Protein AF-A0A1V6ES08-F1 (afdb_monomer)

Sequence (74 aa):
MKNVDELRGQLAEVFAQLRAGTIKPGEAAELANLAGKMIGSAKVQVEYYALRKEAPTIAFLQAECLTPPQQVMK

Mean predicted aligned error: 6.31 Å

Radius of gyration: 16.88 Å; Cα contacts (8 Å, |Δi|>4): 41; chains: 1; bounding box: 34×17×55 Å

Structure (mmCIF, N/CA/C/O backbone):
data_AF-A0A1V6ES08-F1
#
_entry.id   AF-A0A1V6ES08-F1
#
loop_
_atom_site.group_PDB
_atom_site.id
_atom_site.type_symbol
_atom_site.label_atom_id
_atom_site.label_alt_id
_atom_site.label_comp_id
_atom_site.label_asym_id
_atom_site.label_entity_id
_atom_site.label_seq_id
_atom_site.pdbx_PDB_ins_code
_atom_site.Cartn_x
_atom_site.Cartn_y
_atom_site.Cartn_z
_atom_site.occupancy
_atom_site.B_iso_or_equiv
_atom_site.auth_seq_id
_atom_site.auth_comp_id
_atom_site.auth_asym_id
_atom_site.auth_atom_id
_atom_site.pdbx_PDB_model_num
ATOM 1 N N . MET A 1 1 ? 0.940 -11.476 1.840 1.00 72.94 1 MET A N 1
ATOM 2 C CA . MET A 1 1 ? 1.069 -10.245 1.050 1.00 72.94 1 MET A CA 1
ATOM 3 C C . MET A 1 1 ? 2.061 -10.484 -0.068 1.00 72.94 1 MET A C 1
ATOM 5 O O . MET A 1 1 ? 3.256 -10.562 0.191 1.00 72.94 1 MET A O 1
ATOM 9 N N . LYS A 1 2 ? 1.550 -10.682 -1.282 1.00 85.25 2 LYS A N 1
ATOM 10 C CA . LYS A 1 2 ? 2.344 -11.006 -2.474 1.00 85.25 2 LYS A CA 1
ATOM 11 C C . LYS A 1 2 ? 2.488 -9.823 -3.434 1.00 85.25 2 LYS A C 1
ATOM 13 O O . LYS A 1 2 ? 3.532 -9.685 -4.062 1.00 85.25 2 LYS A O 1
ATOM 18 N N . ASN A 1 3 ? 1.471 -8.968 -3.528 1.00 93.19 3 ASN A N 1
ATOM 19 C CA . ASN A 1 3 ? 1.431 -7.837 -4.454 1.00 93.19 3 ASN A CA 1
ATOM 20 C C . ASN A 1 3 ? 0.614 -6.656 -3.894 1.00 93.19 3 ASN A C 1
ATOM 22 O O . ASN A 1 3 ? 0.116 -6.685 -2.763 1.00 93.19 3 ASN A O 1
ATOM 26 N N . VAL A 1 4 ? 0.504 -5.606 -4.702 1.00 93.62 4 VAL A N 1
ATOM 27 C CA . VAL A 1 4 ? -0.169 -4.354 -4.367 1.00 93.62 4 VAL A CA 1
ATOM 28 C C . VAL A 1 4 ? -1.678 -4.524 -4.156 1.00 93.62 4 VAL A C 1
ATOM 30 O O . VAL A 1 4 ? -2.251 -3.785 -3.360 1.00 93.62 4 VAL A O 1
ATOM 33 N N . ASP A 1 5 ? -2.322 -5.503 -4.792 1.00 93.88 5 ASP A N 1
ATOM 34 C CA . ASP A 1 5 ? -3.753 -5.763 -4.590 1.00 93.88 5 ASP A CA 1
ATOM 35 C C . ASP A 1 5 ? -4.023 -6.373 -3.216 1.00 93.88 5 ASP A C 1
ATOM 37 O O . ASP A 1 5 ? -4.893 -5.886 -2.493 1.00 93.88 5 ASP A O 1
ATOM 41 N N . GLU A 1 6 ? -3.215 -7.350 -2.791 1.00 93.88 6 GLU A N 1
ATOM 42 C CA . GLU A 1 6 ? -3.293 -7.871 -1.422 1.00 93.88 6 GLU A CA 1
ATOM 43 C C . GLU A 1 6 ? -3.026 -6.765 -0.384 1.00 93.88 6 GLU A C 1
ATOM 45 O O . GLU A 1 6 ? -3.720 -6.696 0.630 1.00 93.88 6 GLU A O 1
ATOM 50 N N . LEU A 1 7 ? -2.062 -5.866 -0.635 1.00 95.56 7 LEU A N 1
ATOM 51 C CA . LEU A 1 7 ? -1.783 -4.730 0.256 1.00 95.56 7 LEU A CA 1
ATOM 52 C C . LEU A 1 7 ? -2.976 -3.768 0.358 1.00 95.56 7 LEU A C 1
ATOM 54 O O . LEU A 1 7 ? -3.337 -3.345 1.456 1.00 95.56 7 LEU A O 1
ATOM 58 N N . ARG A 1 8 ? -3.610 -3.432 -0.772 1.00 94.50 8 ARG A N 1
ATOM 59 C CA . ARG A 1 8 ? -4.813 -2.583 -0.795 1.00 94.50 8 ARG A CA 1
ATOM 60 C C . ARG A 1 8 ? -5.982 -3.244 -0.075 1.00 94.50 8 ARG A C 1
ATOM 62 O O . ARG A 1 8 ? -6.679 -2.559 0.667 1.00 94.50 8 ARG A O 1
ATOM 69 N N . GLY A 1 9 ? -6.170 -4.551 -0.257 1.00 95.38 9 GLY A N 1
ATOM 70 C CA . GLY A 1 9 ? -7.188 -5.322 0.456 1.00 95.38 9 GLY A CA 1
ATOM 71 C C . GLY A 1 9 ? -7.010 -5.238 1.973 1.00 95.38 9 GLY A C 1
ATOM 72 O O . GLY A 1 9 ? -7.956 -4.912 2.685 1.00 95.38 9 GLY A O 1
ATOM 73 N N . GLN A 1 10 ? -5.780 -5.417 2.463 1.00 95.62 10 GLN A N 1
ATOM 74 C CA . GLN A 1 10 ? -5.480 -5.278 3.892 1.00 95.62 10 GLN A CA 1
ATOM 75 C C . GLN A 1 10 ? -5.709 -3.849 4.404 1.00 95.62 10 GLN A C 1
ATOM 77 O O . GLN A 1 10 ? -6.288 -3.665 5.470 1.00 95.62 10 GLN A O 1
ATOM 82 N N . LEU A 1 11 ? -5.319 -2.820 3.645 1.00 97.00 11 LEU A N 1
ATOM 83 C CA . LEU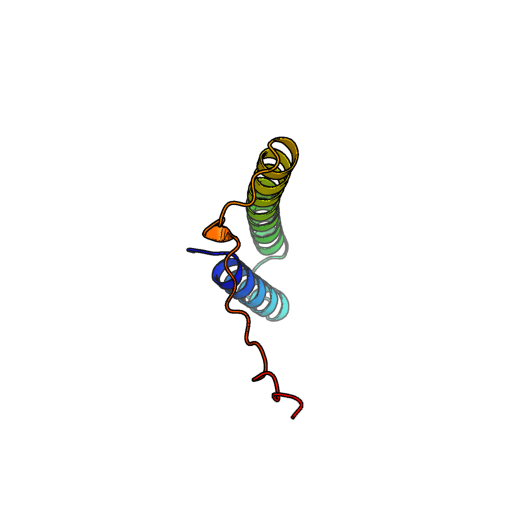 A 1 11 ? -5.597 -1.429 4.025 1.00 97.00 11 LEU A CA 1
ATOM 84 C C . LEU A 1 11 ? -7.099 -1.108 4.053 1.00 97.00 11 LEU A C 1
ATOM 86 O O . LEU A 1 11 ? -7.544 -0.351 4.916 1.00 97.00 11 LEU A O 1
ATOM 90 N N . ALA A 1 12 ? -7.883 -1.680 3.139 1.00 97.50 12 ALA A N 1
ATOM 91 C CA . ALA A 1 12 ? -9.335 -1.536 3.145 1.00 97.50 12 ALA A CA 1
ATOM 92 C C . ALA A 1 12 ? -9.958 -2.171 4.399 1.00 97.50 12 ALA A C 1
ATOM 94 O O . ALA A 1 12 ? -10.866 -1.593 4.999 1.00 97.50 12 ALA A O 1
ATOM 95 N N . GLU A 1 13 ? -9.434 -3.316 4.840 1.00 97.75 13 GLU A N 1
ATOM 96 C CA . GLU A 1 13 ? -9.850 -3.952 6.090 1.00 97.75 13 GLU A CA 1
ATOM 97 C C . GLU A 1 13 ? -9.490 -3.098 7.316 1.00 97.75 13 GLU A C 1
ATOM 99 O O . GLU A 1 13 ? -10.349 -2.852 8.163 1.00 97.75 13 GLU A O 1
ATOM 104 N N . VAL A 1 14 ? -8.269 -2.555 7.379 1.00 97.62 14 VAL A N 1
ATOM 105 C CA . VAL A 1 14 ? -7.845 -1.620 8.441 1.00 97.62 14 VAL A CA 1
ATOM 106 C C . VAL A 1 14 ? -8.764 -0.399 8.498 1.00 97.62 14 VAL A C 1
ATOM 108 O O . VAL A 1 14 ? -9.176 0.017 9.581 1.00 97.62 14 VAL A O 1
ATOM 111 N N . PHE A 1 15 ? -9.142 0.161 7.347 1.00 97.88 15 PHE A N 1
ATOM 112 C CA . PHE A 1 15 ? -10.101 1.264 7.284 1.00 97.88 15 PHE A CA 1
ATOM 113 C C . PHE A 1 15 ? -11.470 0.871 7.858 1.00 97.88 15 PHE A C 1
ATOM 115 O O . PHE A 1 15 ? -12.051 1.626 8.642 1.00 97.88 15 PHE A O 1
ATOM 122 N N . ALA A 1 16 ? -11.982 -0.312 7.504 1.00 98.38 16 ALA A N 1
ATOM 123 C CA . ALA A 1 16 ? -13.251 -0.811 8.026 1.00 98.38 16 ALA A CA 1
ATOM 124 C C . ALA A 1 16 ? -13.204 -1.001 9.552 1.00 98.38 16 ALA A C 1
ATOM 126 O O . ALA A 1 16 ? -14.117 -0.558 10.249 1.00 98.38 16 ALA A O 1
ATOM 127 N N . GLN A 1 17 ? -12.121 -1.582 10.072 1.00 97.94 17 GLN A N 1
ATOM 128 C CA . GLN A 1 17 ? -11.899 -1.778 11.506 1.00 97.94 17 GLN A CA 1
ATOM 129 C C . GLN A 1 17 ? -11.776 -0.447 12.263 1.00 97.94 17 GLN A C 1
ATOM 131 O O . GLN A 1 17 ? -12.383 -0.267 13.319 1.00 97.94 17 GLN A O 1
ATOM 136 N N . LEU A 1 18 ? -11.046 0.525 11.706 1.00 98.06 18 LEU A N 1
ATOM 137 C CA . LEU A 1 18 ? -10.926 1.858 12.296 1.00 98.06 18 LEU A CA 1
ATOM 138 C C . LEU A 1 18 ? -12.292 2.551 12.364 1.00 98.06 18 LEU A C 1
ATOM 140 O O . LEU A 1 18 ? -12.651 3.115 13.396 1.00 98.06 18 LEU A O 1
ATOM 144 N N . ARG A 1 19 ? -13.082 2.470 11.288 1.00 97.69 19 ARG A N 1
ATOM 145 C CA . ARG A 1 19 ? -14.439 3.031 11.238 1.00 97.69 19 ARG A CA 1
ATOM 146 C C . ARG A 1 19 ? -15.387 2.348 12.227 1.00 97.69 19 ARG A C 1
ATOM 148 O O . ARG A 1 19 ? -16.253 3.015 12.784 1.00 97.69 19 ARG A O 1
ATOM 155 N N . ALA A 1 20 ? -15.230 1.044 12.437 1.00 98.00 20 ALA A N 1
ATOM 156 C CA . ALA A 1 20 ? -15.995 0.279 13.418 1.00 98.00 20 ALA A CA 1
ATOM 157 C C . ALA A 1 20 ? -15.542 0.526 14.871 1.00 98.00 20 ALA A C 1
ATOM 159 O O . ALA A 1 20 ? -16.211 0.076 15.798 1.00 98.00 20 ALA A O 1
ATOM 160 N N . GLY A 1 21 ? -14.421 1.225 15.082 1.00 97.50 21 GLY A N 1
ATOM 161 C CA . GLY A 1 21 ? -13.843 1.454 16.406 1.00 97.50 21 GLY A CA 1
ATOM 162 C C . GLY A 1 21 ? -13.193 0.209 17.018 1.00 97.50 21 GLY A C 1
ATOM 163 O O . GLY A 1 21 ? -12.971 0.177 18.226 1.00 97.50 21 GLY A O 1
ATOM 164 N N . THR A 1 22 ? -12.896 -0.818 16.215 1.00 97.81 22 THR A N 1
ATOM 165 C CA . THR A 1 22 ? -12.296 -2.075 16.695 1.00 97.81 22 THR A CA 1
ATOM 166 C C . THR A 1 22 ? -10.776 -2.001 16.826 1.00 97.81 22 THR A C 1
ATOM 168 O O . THR A 1 22 ? -10.192 -2.830 17.517 1.00 97.81 22 THR A O 1
ATOM 171 N N . ILE A 1 23 ? -10.138 -1.012 16.191 1.00 97.44 23 ILE A N 1
ATOM 172 C CA . ILE A 1 23 ? -8.707 -0.705 16.334 1.00 97.44 23 ILE A CA 1
ATOM 173 C C . ILE A 1 23 ? -8.504 0.772 16.661 1.00 97.44 23 ILE A C 1
ATOM 175 O O . ILE A 1 23 ? -9.356 1.617 16.367 1.00 97.44 23 ILE A O 1
ATOM 179 N N . LYS A 1 24 ? -7.356 1.105 17.251 1.00 98.12 24 LYS A N 1
ATOM 180 C CA . LYS A 1 24 ? -7.035 2.491 17.605 1.00 98.12 24 LYS A CA 1
ATOM 181 C C . LYS A 1 24 ? -6.528 3.267 16.384 1.00 98.12 24 LYS A C 1
ATOM 183 O O . LYS A 1 24 ? -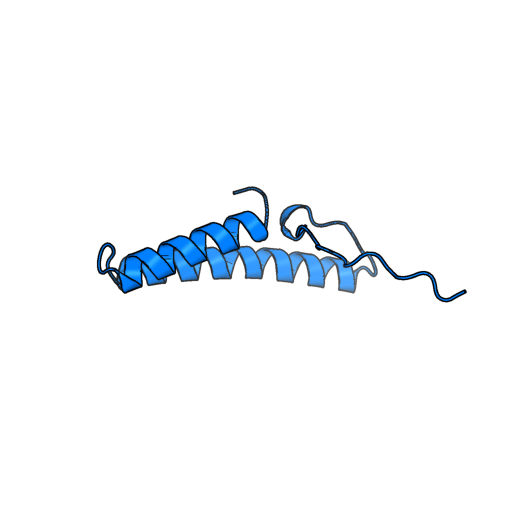5.802 2.705 15.563 1.00 98.12 24 LYS A O 1
ATOM 188 N N . PRO A 1 25 ? -6.774 4.590 16.309 1.00 97.56 25 PRO A N 1
ATOM 189 C CA . PRO A 1 25 ? -6.214 5.433 15.251 1.00 97.56 25 PRO A CA 1
ATOM 190 C C . PRO A 1 25 ? -4.689 5.322 15.105 1.00 97.56 25 PRO A C 1
ATOM 192 O O . PRO A 1 25 ? -4.184 5.342 13.989 1.00 97.56 25 PRO A O 1
ATOM 195 N N . GLY A 1 26 ? -3.960 5.155 16.216 1.00 97.81 26 GLY A N 1
ATOM 196 C CA . GLY A 1 26 ? -2.504 4.976 16.193 1.00 97.81 26 GLY A CA 1
ATOM 197 C C . GLY A 1 26 ? -2.058 3.679 15.510 1.00 97.81 26 GLY A C 1
ATOM 198 O O . GLY A 1 26 ? -1.130 3.700 14.712 1.00 97.81 26 GLY A O 1
ATOM 199 N N . GLU A 1 27 ? -2.755 2.567 15.751 1.00 96.62 27 GLU A N 1
ATOM 200 C CA . GLU A 1 27 ? -2.456 1.279 15.105 1.00 96.62 27 GLU A CA 1
ATOM 201 C C . GLU A 1 27 ? -2.726 1.358 13.598 1.00 96.62 27 GLU A C 1
ATOM 203 O O . GLU A 1 27 ? -1.893 0.951 12.788 1.00 96.62 27 GLU A O 1
ATOM 208 N N . ALA A 1 28 ? -3.853 1.965 13.213 1.00 97.62 28 ALA A N 1
ATOM 209 C CA . ALA A 1 28 ? -4.181 2.201 11.810 1.00 97.62 28 ALA A CA 1
ATOM 210 C C . ALA A 1 28 ? -3.143 3.102 11.112 1.00 97.62 28 ALA A C 1
ATOM 212 O O . ALA A 1 28 ? -2.771 2.840 9.967 1.00 97.62 28 ALA A O 1
ATOM 213 N N . ALA A 1 29 ? -2.646 4.136 11.800 1.00 97.94 29 ALA A N 1
ATOM 214 C CA . ALA A 1 29 ? -1.623 5.037 11.275 1.00 97.94 29 ALA A CA 1
ATOM 215 C C . ALA A 1 29 ? -0.284 4.323 11.027 1.00 97.94 29 ALA A C 1
ATOM 217 O O . ALA A 1 29 ? 0.324 4.521 9.973 1.00 97.94 29 ALA A O 1
ATOM 218 N N . GLU A 1 30 ? 0.155 3.455 11.943 1.00 97.88 30 GLU A N 1
ATOM 219 C CA . GLU A 1 30 ? 1.381 2.669 11.757 1.00 97.88 30 GLU A CA 1
ATOM 220 C C . GLU A 1 30 ? 1.265 1.697 10.576 1.00 97.88 30 GLU A C 1
ATOM 222 O O . GLU A 1 30 ? 2.179 1.607 9.751 1.00 97.88 30 GLU A O 1
ATOM 227 N N . LEU A 1 31 ? 0.117 1.030 10.421 1.00 97.00 31 LEU A N 1
ATOM 228 C CA . LEU A 1 31 ? -0.137 0.148 9.277 1.00 97.00 31 LEU A CA 1
ATOM 229 C C . LEU A 1 31 ? -0.137 0.922 7.949 1.00 97.00 31 LEU A C 1
ATOM 231 O O . LEU A 1 31 ? 0.486 0.484 6.978 1.00 97.00 31 LEU A O 1
ATOM 235 N N . ALA A 1 32 ? -0.763 2.101 7.908 1.00 96.06 32 ALA A N 1
ATOM 236 C CA . ALA A 1 32 ? -0.752 2.968 6.731 1.00 96.06 32 ALA A CA 1
ATOM 237 C C . ALA A 1 32 ? 0.665 3.465 6.382 1.00 96.06 32 ALA A C 1
ATOM 239 O O . ALA A 1 32 ? 1.045 3.487 5.209 1.00 96.06 32 ALA A O 1
ATOM 240 N N . ASN A 1 33 ? 1.475 3.813 7.385 1.00 98.06 33 ASN A N 1
ATOM 241 C CA . ASN A 1 33 ? 2.871 4.221 7.210 1.00 98.06 33 ASN A CA 1
ATOM 242 C C . ASN A 1 33 ? 3.727 3.089 6.620 1.00 98.06 33 ASN A C 1
ATOM 244 O O . ASN A 1 33 ? 4.480 3.302 5.666 1.00 98.06 33 ASN A O 1
ATOM 248 N N . LEU A 1 34 ? 3.592 1.871 7.153 1.00 97.56 34 LEU A N 1
ATOM 249 C CA . LEU A 1 34 ? 4.289 0.692 6.636 1.00 97.56 34 LEU A CA 1
ATOM 250 C C . LEU A 1 34 ? 3.901 0.408 5.180 1.00 97.56 34 LEU A C 1
ATOM 252 O O . LEU A 1 34 ? 4.782 0.247 4.334 1.00 97.56 34 LEU A O 1
ATOM 256 N N . ALA A 1 35 ? 2.606 0.444 4.862 1.00 96.62 35 ALA A N 1
ATOM 257 C CA . ALA A 1 35 ? 2.124 0.287 3.494 1.00 96.62 35 ALA A CA 1
ATOM 258 C C . ALA A 1 35 ? 2.687 1.357 2.544 1.00 96.62 35 ALA A C 1
ATOM 260 O O . ALA A 1 35 ? 3.149 1.043 1.444 1.00 96.62 35 ALA A O 1
ATOM 261 N N . GLY A 1 36 ? 2.711 2.618 2.986 1.00 97.00 36 GLY A N 1
ATOM 262 C CA . GLY A 1 36 ? 3.293 3.728 2.234 1.00 97.00 36 GLY A CA 1
ATOM 263 C C . GLY A 1 36 ? 4.775 3.512 1.917 1.00 97.00 36 GLY A C 1
ATOM 264 O O . GLY A 1 36 ? 5.199 3.745 0.786 1.00 97.00 36 GLY A O 1
ATOM 265 N N . LYS A 1 37 ? 5.558 2.991 2.871 1.00 98.06 37 LYS A N 1
ATOM 266 C CA . LYS A 1 37 ? 6.978 2.651 2.661 1.00 98.06 37 LYS A CA 1
ATOM 267 C C . LYS A 1 37 ? 7.168 1.515 1.655 1.00 98.06 37 LYS A C 1
ATOM 269 O O . LYS A 1 37 ? 8.083 1.588 0.837 1.00 98.06 37 LYS A O 1
ATOM 274 N N . MET A 1 38 ? 6.300 0.502 1.666 1.00 96.12 38 MET A N 1
ATOM 275 C CA . MET A 1 38 ? 6.345 -0.594 0.686 1.00 96.12 38 MET A CA 1
ATOM 276 C C . MET A 1 38 ? 6.086 -0.086 -0.737 1.00 96.12 38 MET A C 1
ATOM 278 O O . MET A 1 38 ? 6.855 -0.378 -1.653 1.00 96.12 38 MET A O 1
ATOM 282 N N . ILE A 1 39 ? 5.052 0.743 -0.914 1.00 95.94 39 ILE A N 1
ATOM 283 C CA . ILE A 1 39 ? 4.745 1.383 -2.202 1.00 95.94 39 ILE A CA 1
ATOM 284 C C . ILE A 1 39 ? 5.894 2.306 -2.628 1.00 95.94 39 ILE A C 1
ATOM 286 O O . ILE A 1 39 ? 6.306 2.285 -3.787 1.00 95.94 39 ILE A O 1
ATOM 290 N N . GLY A 1 40 ? 6.446 3.081 -1.691 1.00 97.06 40 GLY A N 1
ATOM 291 C CA . GLY A 1 40 ? 7.593 3.955 -1.930 1.00 97.06 40 GLY A CA 1
ATOM 292 C C . GLY A 1 40 ? 8.825 3.194 -2.423 1.00 97.06 40 GLY A C 1
ATOM 293 O O . GLY A 1 40 ? 9.452 3.612 -3.393 1.00 97.06 40 GLY A O 1
ATOM 294 N N . SER A 1 41 ? 9.137 2.041 -1.825 1.00 96.75 41 SER A N 1
ATOM 295 C CA . SER A 1 41 ? 10.238 1.180 -2.275 1.00 96.75 41 SER A CA 1
ATOM 296 C C . SER A 1 41 ? 10.025 0.674 -3.706 1.00 96.75 41 SER A C 1
ATOM 298 O O . SER A 1 41 ? 10.943 0.752 -4.525 1.00 96.75 41 SER A O 1
ATOM 300 N N . ALA A 1 42 ? 8.808 0.239 -4.045 1.00 96.00 42 ALA A N 1
ATOM 301 C CA . ALA A 1 42 ? 8.477 -0.193 -5.401 1.00 96.00 42 ALA A CA 1
ATOM 302 C C . ALA A 1 42 ? 8.532 0.961 -6.419 1.00 96.00 42 ALA A C 1
ATOM 304 O O . ALA A 1 42 ? 8.973 0.766 -7.550 1.00 96.00 42 ALA A O 1
ATOM 305 N N . LYS A 1 43 ? 8.145 2.181 -6.021 1.00 96.81 43 LYS A N 1
ATOM 306 C CA . LYS A 1 43 ? 8.285 3.385 -6.853 1.00 96.81 43 LYS A CA 1
ATOM 307 C C . LYS A 1 43 ? 9.752 3.682 -7.171 1.00 96.81 43 LYS A C 1
ATOM 309 O O . LYS A 1 43 ?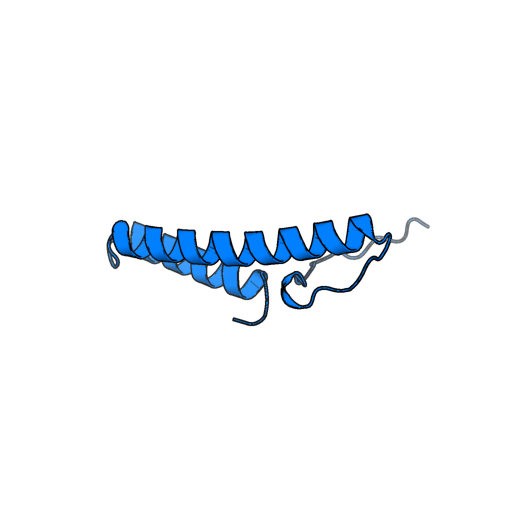 10.079 3.879 -8.336 1.00 96.81 43 LYS A O 1
ATOM 314 N N . VAL A 1 44 ? 10.634 3.650 -6.169 1.00 98.06 44 VAL A N 1
ATOM 315 C CA . VAL A 1 44 ? 12.083 3.834 -6.380 1.00 98.06 44 VAL A CA 1
ATOM 316 C C . VAL A 1 44 ? 12.632 2.769 -7.333 1.00 98.06 44 VAL A C 1
ATOM 318 O O . VAL A 1 44 ? 13.448 3.075 -8.199 1.00 98.06 44 VAL A O 1
ATOM 321 N N . GLN A 1 45 ? 12.153 1.527 -7.225 1.00 96.75 45 GLN A N 1
AT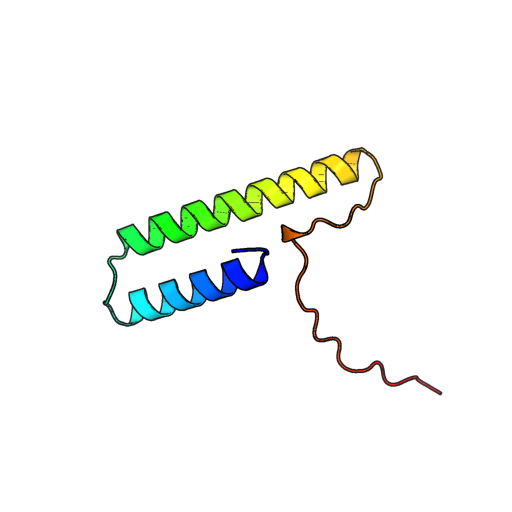OM 322 C CA . GLN A 1 45 ? 12.522 0.460 -8.154 1.00 96.75 45 GLN A CA 1
ATOM 323 C C . GLN A 1 45 ? 12.101 0.784 -9.599 1.00 96.75 45 GLN A C 1
ATOM 325 O O . GLN A 1 45 ? 12.916 0.641 -10.508 1.00 96.75 45 GLN A O 1
ATOM 330 N N . VAL A 1 46 ? 10.872 1.268 -9.822 1.00 96.81 46 VAL A N 1
ATOM 331 C CA . VAL A 1 46 ? 10.408 1.730 -11.147 1.00 96.81 46 VAL A CA 1
ATOM 332 C C . VAL A 1 46 ? 11.298 2.854 -11.682 1.00 96.81 46 VAL A C 1
ATOM 334 O O . VAL A 1 46 ? 11.746 2.790 -12.825 1.00 96.81 46 VAL A O 1
ATOM 337 N N . GLU A 1 47 ? 11.581 3.867 -10.862 1.00 97.56 47 GLU A N 1
ATOM 338 C CA . GLU A 1 47 ? 12.406 5.019 -11.246 1.00 97.56 47 GLU A CA 1
ATOM 339 C C . GLU A 1 47 ? 13.833 4.598 -11.623 1.00 97.56 47 GLU A C 1
ATOM 341 O O . GLU A 1 47 ? 14.364 5.049 -12.639 1.00 97.56 47 GLU A O 1
ATOM 346 N N . TYR A 1 48 ? 14.434 3.679 -10.862 1.00 98.00 48 TYR A N 1
ATOM 347 C CA . TYR A 1 48 ? 15.757 3.128 -11.157 1.00 98.00 48 TYR A CA 1
ATOM 348 C C . TYR A 1 48 ? 15.810 2.457 -12.536 1.00 98.00 48 TYR A C 1
ATOM 350 O O . TYR A 1 48 ? 16.731 2.706 -13.316 1.00 98.00 48 TYR A O 1
ATOM 358 N N . TYR A 1 49 ? 14.814 1.633 -12.866 1.00 98.00 49 TYR A N 1
ATOM 359 C CA . TYR A 1 49 ? 14.757 0.974 -14.171 1.00 98.00 49 TYR A CA 1
ATOM 360 C C . TYR A 1 49 ? 14.459 1.945 -15.313 1.00 98.00 49 TYR A C 1
ATOM 362 O O . TYR A 1 49 ? 15.063 1.833 -16.381 1.00 98.00 49 TYR A O 1
ATOM 370 N N . ALA A 1 50 ? 13.624 2.958 -15.073 1.00 96.81 50 ALA A N 1
ATOM 371 C CA . ALA A 1 50 ? 13.372 4.014 -16.045 1.00 96.81 50 ALA A CA 1
ATOM 372 C C . ALA A 1 50 ? 14.663 4.769 -16.417 1.00 96.81 50 ALA A C 1
ATOM 374 O O . ALA A 1 50 ? 14.920 4.992 -17.602 1.00 96.81 50 ALA A O 1
ATOM 375 N N . LEU A 1 51 ?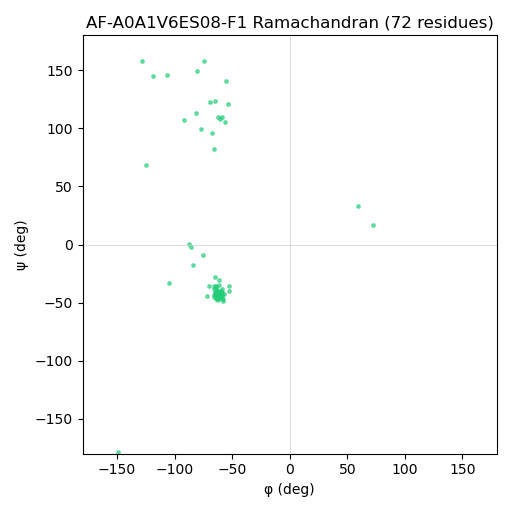 15.529 5.081 -15.441 1.00 98.00 51 LEU A N 1
ATOM 376 C CA . LEU A 1 51 ? 16.845 5.693 -15.691 1.00 98.00 51 LEU A CA 1
ATOM 377 C C . LEU A 1 51 ? 17.759 4.809 -16.552 1.00 98.00 51 LEU A C 1
ATOM 379 O O . LEU A 1 51 ? 18.577 5.317 -17.319 1.00 98.00 51 LEU A O 1
ATOM 383 N N . ARG A 1 52 ? 17.600 3.486 -16.456 1.00 98.12 52 ARG A N 1
ATOM 384 C CA . ARG A 1 52 ? 18.328 2.493 -17.260 1.00 98.12 52 ARG A CA 1
ATOM 385 C C . ARG A 1 52 ? 17.687 2.210 -18.618 1.00 98.12 52 ARG A C 1
ATOM 387 O O . ARG A 1 52 ? 18.253 1.446 -19.394 1.00 98.12 52 ARG A O 1
ATOM 394 N N . LYS A 1 53 ? 16.545 2.838 -18.927 1.00 97.00 53 LYS A N 1
ATOM 395 C CA . LYS A 1 53 ? 15.729 2.564 -20.123 1.00 97.00 53 LYS A CA 1
ATOM 396 C C . LYS A 1 53 ? 15.251 1.106 -20.188 1.00 97.00 53 LYS A C 1
ATOM 398 O O . LYS A 1 53 ? 15.107 0.540 -21.268 1.00 97.00 53 LYS A O 1
ATOM 403 N N . GLU A 1 54 ? 15.003 0.509 -19.027 1.00 96.38 54 GLU A N 1
ATOM 404 C CA . GLU A 1 54 ? 14.467 -0.842 -18.871 1.00 96.38 54 GLU A CA 1
ATOM 405 C C . GLU A 1 54 ? 13.001 -0.767 -18.415 1.00 96.38 54 GLU A C 1
ATOM 407 O O . GLU A 1 54 ? 12.619 0.122 -17.654 1.00 96.38 54 GLU A O 1
ATOM 412 N N . ALA A 1 55 ? 12.175 -1.719 -18.858 1.00 93.12 55 ALA A N 1
ATOM 413 C CA . ALA A 1 55 ? 10.770 -1.832 -18.458 1.00 93.12 55 ALA A CA 1
ATOM 414 C C . ALA A 1 55 ? 10.483 -3.231 -17.882 1.00 93.12 55 ALA A C 1
ATOM 416 O O . ALA A 1 55 ? 9.812 -4.044 -18.523 1.00 93.12 55 ALA A O 1
ATOM 417 N N . PRO A 1 56 ? 11.040 -3.572 -16.706 1.00 93.38 56 PRO A N 1
ATOM 418 C CA . PRO A 1 56 ? 10.848 -4.893 -16.136 1.00 93.38 56 PRO A CA 1
ATOM 419 C C . PRO A 1 56 ? 9.442 -5.058 -15.565 1.00 93.38 56 PRO A C 1
ATOM 421 O O . PRO A 1 56 ? 8.773 -4.105 -15.164 1.00 93.38 56 PRO A O 1
ATOM 424 N N . THR A 1 57 ? 9.030 -6.316 -15.445 1.00 93.69 57 THR A N 1
ATOM 425 C CA . THR A 1 57 ? 7.834 -6.671 -14.684 1.00 93.6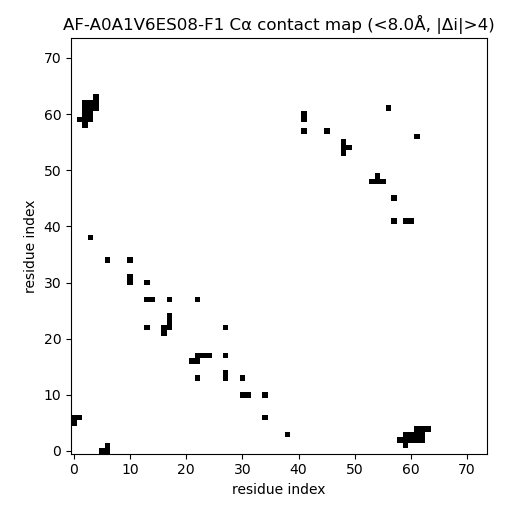9 57 THR A CA 1
ATOM 426 C C . THR A 1 57 ? 8.183 -6.731 -13.201 1.00 93.69 57 THR A C 1
ATOM 428 O O . THR A 1 57 ? 8.936 -7.602 -12.768 1.00 93.69 57 THR A O 1
ATOM 431 N N . ILE A 1 58 ? 7.625 -5.818 -12.409 1.00 94.00 58 ILE A N 1
ATOM 432 C CA . ILE A 1 58 ? 7.783 -5.819 -10.952 1.00 94.00 58 ILE A CA 1
ATOM 433 C C . ILE A 1 58 ? 6.623 -6.618 -10.359 1.00 94.00 58 ILE A C 1
ATOM 435 O O . ILE A 1 58 ? 5.492 -6.140 -10.345 1.00 94.00 58 ILE A O 1
ATOM 439 N N . ALA A 1 59 ? 6.904 -7.827 -9.862 1.00 93.25 59 ALA A N 1
ATOM 440 C CA . ALA A 1 59 ? 5.888 -8.752 -9.342 1.00 93.25 59 ALA A CA 1
ATOM 441 C C . ALA A 1 59 ? 4.976 -8.109 -8.282 1.00 93.25 59 ALA A C 1
ATOM 443 O O . ALA A 1 59 ? 3.764 -8.293 -8.311 1.00 93.25 59 ALA A O 1
ATOM 444 N N . PHE A 1 60 ? 5.541 -7.282 -7.395 1.00 94.44 60 PHE A N 1
ATOM 445 C CA . PHE A 1 60 ? 4.760 -6.560 -6.389 1.00 94.44 60 PHE A CA 1
ATOM 446 C 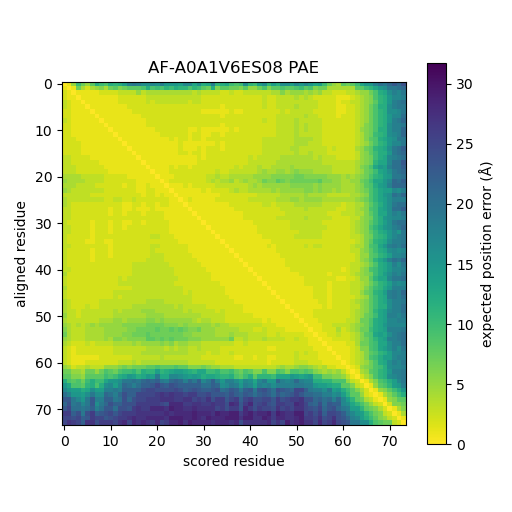C . PHE A 1 60 ? 3.732 -5.595 -7.002 1.00 94.44 60 PHE A C 1
ATOM 448 O O . PHE A 1 60 ? 2.650 -5.429 -6.452 1.00 94.44 60 PHE A O 1
ATOM 455 N N . LEU A 1 61 ? 4.051 -4.962 -8.133 1.00 93.81 61 LEU A N 1
ATOM 456 C CA . LEU A 1 61 ? 3.175 -3.996 -8.800 1.00 93.81 61 LEU A CA 1
ATOM 457 C C . LEU A 1 61 ? 2.189 -4.648 -9.775 1.00 93.81 61 LEU A C 1
ATOM 459 O O . LEU A 1 61 ? 1.398 -3.935 -10.391 1.00 93.81 61 LEU A O 1
ATOM 463 N N . GLN A 1 62 ? 2.213 -5.975 -9.920 1.00 90.62 62 GLN A N 1
ATOM 464 C CA . GLN A 1 62 ? 1.188 -6.669 -10.685 1.00 90.62 62 GLN A CA 1
ATOM 465 C C . GLN A 1 62 ? -0.159 -6.499 -9.987 1.00 90.62 62 GLN A C 1
ATOM 467 O O . GLN A 1 62 ? -0.308 -6.846 -8.814 1.00 90.62 62 GLN A O 1
ATOM 472 N N . ALA A 1 63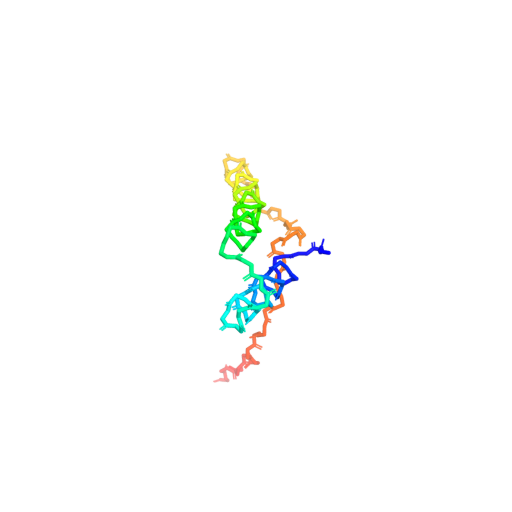 ? -1.116 -5.957 -10.731 1.00 81.25 63 ALA A N 1
ATOM 473 C CA . ALA A 1 63 ? -2.505 -5.870 -10.328 1.00 81.25 63 ALA A CA 1
ATOM 474 C C . ALA A 1 63 ? -3.359 -6.660 -11.319 1.00 81.25 63 ALA A C 1
ATOM 476 O O . ALA A 1 63 ? -3.060 -6.675 -12.520 1.00 81.25 63 ALA A O 1
ATOM 477 N N . GLU A 1 64 ? -4.422 -7.293 -10.836 1.00 75.62 64 GLU A N 1
ATOM 478 C CA . GLU A 1 64 ? -5.435 -7.874 -11.710 1.00 75.62 64 GLU A CA 1
ATOM 479 C C . GLU A 1 64 ? -6.165 -6.735 -12.429 1.00 75.62 64 GLU A C 1
ATOM 481 O O . GLU A 1 64 ? -7.083 -6.096 -11.915 1.00 75.62 64 GLU A O 1
ATOM 486 N N . CYS A 1 65 ? -5.718 -6.430 -13.646 1.00 59.69 65 CYS A N 1
ATOM 487 C CA . CYS A 1 65 ? -6.419 -5.497 -14.507 1.00 59.69 65 CYS A CA 1
ATOM 488 C C . CYS A 1 65 ? -7.628 -6.224 -15.103 1.00 59.69 65 CYS A C 1
ATOM 490 O O . CYS A 1 65 ? -7.494 -6.970 -16.075 1.00 59.69 65 CYS A O 1
ATOM 492 N N . LEU A 1 66 ? -8.814 -6.002 -14.528 1.00 59.53 66 LEU A N 1
ATOM 493 C CA . LEU A 1 66 ? -10.080 -6.311 -15.190 1.00 59.53 66 LEU A CA 1
ATOM 494 C C . LEU A 1 66 ? -10.211 -5.381 -16.403 1.00 59.53 66 LEU A C 1
ATOM 496 O O . LEU A 1 66 ? -10.824 -4.319 -16.331 1.00 59.53 66 LEU A O 1
ATOM 500 N N . THR A 1 67 ? -9.582 -5.746 -17.517 1.00 57.47 67 THR A N 1
ATOM 501 C CA . THR A 1 67 ? -9.871 -5.108 -18.799 1.00 57.47 67 THR A CA 1
ATOM 502 C C . THR A 1 67 ? -11.278 -5.540 -19.214 1.00 57.47 67 THR A C 1
ATOM 504 O O . THR A 1 67 ? -11.540 -6.742 -19.316 1.00 57.47 67 THR A O 1
ATOM 507 N N . PRO A 1 68 ? -12.222 -4.606 -19.446 1.00 58.28 68 PRO A N 1
ATOM 508 C CA . PRO A 1 68 ? -13.431 -4.945 -20.178 1.00 58.28 68 PRO A CA 1
ATOM 509 C C . PRO A 1 68 ? -13.004 -5.538 -21.526 1.00 58.28 68 PRO A C 1
ATOM 511 O O . PRO A 1 68 ? -12.034 -5.035 -22.108 1.00 58.28 68 PRO A O 1
ATOM 514 N N . PRO A 1 69 ? -13.676 -6.586 -22.035 1.00 53.53 69 PRO A N 1
ATOM 515 C CA . PRO A 1 69 ? -13.329 -7.150 -23.330 1.00 53.53 69 PRO A CA 1
ATOM 516 C C . PRO A 1 69 ? -13.332 -6.021 -24.359 1.00 53.53 69 PRO A C 1
ATOM 518 O O . PRO A 1 69 ? -14.342 -5.333 -24.523 1.00 53.53 69 PRO A O 1
ATOM 521 N N . GLN A 1 70 ? -12.192 -5.796 -25.017 1.00 56.16 70 GLN A N 1
ATOM 522 C CA . GLN A 1 70 ? -12.123 -4.844 -26.115 1.00 56.16 70 GLN A CA 1
ATOM 523 C C . GLN A 1 70 ? -13.126 -5.312 -27.170 1.00 56.16 70 GLN A C 1
ATOM 525 O O . GLN A 1 70 ? -12.937 -6.356 -27.797 1.00 56.16 70 GLN A O 1
ATOM 530 N N . GLN A 1 71 ? -14.224 -4.572 -27.340 1.00 54.56 71 GLN A N 1
ATOM 531 C CA . GLN A 1 71 ? -15.072 -4.742 -28.508 1.00 54.56 71 GLN A CA 1
ATOM 532 C C . GLN A 1 71 ? -14.198 -4.430 -29.717 1.00 54.56 71 GLN A C 1
ATOM 534 O O . GLN A 1 71 ? -13.800 -3.287 -29.935 1.00 54.56 71 GLN A O 1
ATOM 539 N N . VAL A 1 72 ? -13.856 -5.477 -30.462 1.00 51.75 72 VAL A N 1
ATOM 540 C CA . VAL A 1 72 ? -13.189 -5.378 -31.755 1.00 51.75 72 VAL A CA 1
ATOM 541 C C . VAL A 1 72 ? -14.073 -4.493 -32.633 1.00 51.75 72 VAL A C 1
ATOM 543 O O . VAL A 1 72 ? -15.151 -4.923 -33.049 1.00 51.75 72 VAL A O 1
ATOM 546 N N . MET A 1 73 ? -13.656 -3.245 -32.865 1.00 48.97 73 MET A N 1
ATOM 547 C CA . MET A 1 73 ? -14.235 -2.419 -33.922 1.00 48.97 73 MET A CA 1
ATOM 548 C C . MET A 1 73 ? -13.947 -3.140 -35.239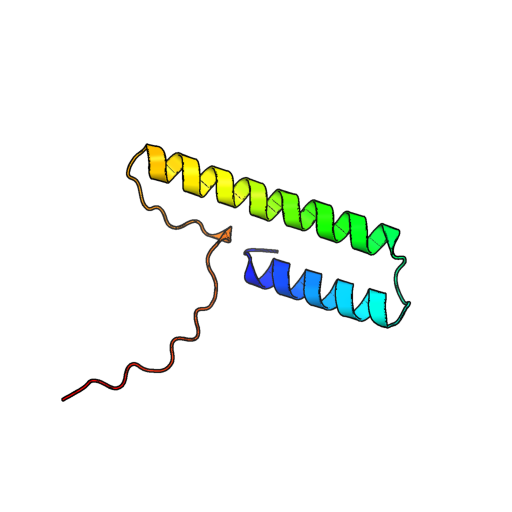 1.00 48.97 73 MET A C 1
ATOM 550 O O . MET A 1 73 ? -12.789 -3.286 -35.628 1.00 48.97 73 MET A O 1
ATOM 554 N N . LYS A 1 74 ? -15.011 -3.676 -35.837 1.00 48.59 74 LYS A N 1
ATOM 555 C CA . LYS A 1 74 ? -15.021 -4.184 -37.208 1.00 48.59 74 LYS A CA 1
ATOM 556 C C . LYS A 1 74 ? -15.006 -3.025 -38.192 1.00 48.59 74 LYS A C 1
ATOM 558 O O . LYS A 1 74 ? -15.635 -1.993 -37.866 1.00 48.59 74 LYS A O 1
#

Secondary structure (DSSP, 8-state):
--SHHHHHHHHHHHHHHHHHTSS-HHHHHHHHHHHHHHHHHHHHHHHHHHHTT-----GGG-----PPP-----

Solvent-accessible surface area (backbone atoms only — not comparable to full-atom values): 4520 Å² total; per-residue (Å²): 127,76,27,51,54,52,49,50,54,52,52,53,48,47,51,53,35,46,75,70,62,77,44,55,72,67,59,51,48,53,54,53,51,53,52,51,50,55,53,49,53,53,49,52,51,51,52,56,32,51,77,68,76,44,86,78,87,54,68,45,74,50,62,92,76,84,70,73,82,79,76,77,82,125

Nearest PDB structures (foldseek):
  6vme-assembly4_H  TM=7.509E-01  e=3.157E+00  Homo sapiens
  7qep-assembly1_O5  TM=4.684E-01  e=2.940E+00  Encephalitozoon cuniculi GB-M1
  8vc9-assembly3_F  TM=6.527E-01  e=9.870E+00  Leptospira interrogans serovar Copenhageni

Foldseek 3Di:
DFAPVVLVVVLVVLVVCVVVVVDDPVVNVVSVVVSVVVVVVVVVVCVVCVVVVHDDDDRRHDDPPPDDPPPPDD

pLDDT: mean 89.87, std 14.6, range [48.59, 98.38]